Protein AF-A0A161KJY0-F1 (afdb_monomer_lite)

Structure (mmCIF, N/CA/C/O backbone):
data_AF-A0A161KJY0-F1
#
_entry.id   AF-A0A161KJY0-F1
#
loop_
_atom_site.group_PDB
_atom_site.id
_atom_site.type_symbol
_atom_site.label_atom_id
_atom_site.label_alt_id
_atom_site.label_comp_id
_atom_site.label_asym_id
_atom_site.label_entity_id
_atom_site.label_seq_id
_atom_site.pdbx_PDB_ins_code
_atom_site.Cartn_x
_atom_site.Cartn_y
_atom_site.Cartn_z
_atom_site.occupancy
_atom_site.B_iso_or_equiv
_atom_site.auth_seq_id
_atom_site.auth_comp_id
_atom_site.auth_asym_id
_atom_site.auth_atom_id
_atom_site.pdbx_PDB_model_num
ATOM 1 N N . MET A 1 1 ? -16.253 -7.099 -3.961 1.00 39.66 1 MET A N 1
ATOM 2 C CA . MET A 1 1 ? -15.048 -7.625 -3.289 1.00 39.66 1 MET A CA 1
ATOM 3 C C . MET A 1 1 ? -14.172 -8.241 -4.366 1.00 39.66 1 MET A C 1
ATOM 5 O O . MET A 1 1 ? -14.637 -9.154 -5.030 1.00 39.66 1 MET A O 1
ATOM 9 N N . GLN A 1 2 ? -12.995 -7.674 -4.645 1.00 51.59 2 GLN A N 1
ATOM 10 C CA . GLN A 1 2 ? -12.100 -8.191 -5.686 1.00 51.59 2 GLN A CA 1
ATOM 11 C C . GLN A 1 2 ? -11.168 -9.222 -5.043 1.00 51.59 2 GLN A C 1
ATOM 13 O O . GLN A 1 2 ? -10.247 -8.847 -4.319 1.00 51.59 2 GLN A O 1
ATOM 18 N N . SER A 1 3 ? -11.429 -10.507 -5.260 1.00 45.28 3 SER A N 1
ATOM 19 C CA . SER A 1 3 ? -10.535 -11.584 -4.828 1.00 45.28 3 SER A CA 1
ATOM 20 C C . SER A 1 3 ? -9.200 -11.468 -5.580 1.00 45.28 3 SER A C 1
ATOM 22 O O . SER A 1 3 ? -9.230 -11.226 -6.794 1.00 45.28 3 SER A O 1
ATOM 24 N N . PRO A 1 4 ? -8.033 -11.613 -4.922 1.00 52.12 4 PRO A N 1
ATOM 25 C CA . PRO A 1 4 ? -6.757 -11.594 -5.624 1.00 52.12 4 PRO A CA 1
ATOM 26 C C . PRO A 1 4 ? -6.716 -12.765 -6.611 1.00 52.12 4 PRO A C 1
ATOM 28 O O . PRO A 1 4 ? -6.959 -13.910 -6.237 1.00 52.12 4 PRO A O 1
ATOM 31 N N . LEU A 1 5 ? -6.419 -12.483 -7.883 1.00 54.78 5 LEU A N 1
ATOM 32 C CA . LEU A 1 5 ? -6.009 -13.516 -8.838 1.00 54.78 5 LEU A CA 1
ATOM 33 C C . LEU A 1 5 ? -4.828 -14.261 -8.207 1.00 54.78 5 LEU A C 1
ATOM 35 O O . LEU A 1 5 ? -3.951 -13.598 -7.655 1.00 54.78 5 LEU A O 1
ATOM 39 N N . ALA A 1 6 ? -4.800 -15.593 -8.298 1.00 57.03 6 ALA A N 1
ATOM 40 C CA . ALA A 1 6 ? -3.935 -16.509 -7.537 1.00 57.03 6 ALA A CA 1
ATOM 41 C C . ALA A 1 6 ? -2.412 -16.225 -7.566 1.00 57.03 6 ALA A C 1
ATOM 43 O O . ALA A 1 6 ? -1.654 -16.908 -6.892 1.00 57.03 6 ALA A O 1
ATOM 44 N N . ASN A 1 7 ? -1.957 -15.222 -8.323 1.00 55.53 7 ASN A N 1
ATOM 45 C CA . ASN A 1 7 ? -0.569 -14.780 -8.379 1.00 55.53 7 ASN A CA 1
ATOM 46 C C . ASN A 1 7 ? -0.404 -13.262 -8.643 1.00 55.53 7 ASN A C 1
ATOM 48 O O . ASN A 1 7 ? 0.597 -12.830 -9.214 1.00 55.53 7 ASN A O 1
ATOM 52 N N . ALA A 1 8 ? -1.398 -12.428 -8.314 1.00 58.06 8 ALA A N 1
ATOM 53 C CA . ALA A 1 8 ? -1.335 -10.990 -8.581 1.00 58.06 8 ALA A CA 1
ATOM 54 C C . ALA A 1 8 ? -0.678 -10.210 -7.433 1.00 58.06 8 ALA A C 1
ATOM 56 O O . ALA A 1 8 ? -1.131 -10.260 -6.296 1.00 58.06 8 ALA A O 1
ATOM 57 N N . SER A 1 9 ? 0.305 -9.363 -7.756 1.00 58.72 9 SER A N 1
ATOM 58 C CA . SER A 1 9 ? 0.952 -8.421 -6.821 1.00 58.72 9 SER A CA 1
ATOM 59 C C . SER A 1 9 ? 0.041 -7.277 -6.329 1.00 58.72 9 SER A C 1
ATOM 61 O O . SER A 1 9 ? 0.535 -6.300 -5.771 1.00 58.72 9 SER A O 1
ATOM 63 N N . HIS A 1 10 ? -1.275 -7.345 -6.563 1.00 64.94 10 HIS A N 1
ATOM 64 C CA . HIS A 1 10 ? -2.230 -6.334 -6.111 1.00 64.94 10 HIS A CA 1
ATOM 65 C C . HIS A 1 10 ? -2.747 -6.714 -4.724 1.00 64.94 10 HIS A C 1
ATOM 67 O O . HIS A 1 10 ? -3.727 -7.445 -4.594 1.00 64.94 10 HIS A O 1
ATOM 73 N N . TRP A 1 11 ? -2.101 -6.190 -3.688 1.00 73.19 11 TRP A N 1
ATOM 74 C CA . TRP A 1 11 ? -2.566 -6.331 -2.314 1.00 73.19 11 TRP A CA 1
ATOM 75 C C . TRP A 1 11 ? -3.230 -5.030 -1.876 1.00 73.19 11 TRP A C 1
ATOM 77 O O . TRP A 1 11 ? -2.576 -3.998 -1.743 1.00 73.19 11 TRP A O 1
ATOM 87 N N . SER A 1 12 ? -4.543 -5.068 -1.657 1.00 77.62 12 SER A N 1
ATOM 88 C CA . SER A 1 12 ? -5.217 -4.005 -0.912 1.00 77.62 12 SER A CA 1
ATOM 89 C C . SER A 1 12 ? -4.952 -4.192 0.587 1.00 77.62 12 SER A C 1
ATOM 91 O O . SER A 1 12 ? -4.738 -5.313 1.048 1.00 77.62 12 SER A O 1
ATOM 93 N N . VAL A 1 13 ? -4.981 -3.105 1.367 1.00 85.31 13 VAL A N 1
ATOM 94 C CA . VAL A 1 13 ? -4.821 -3.152 2.836 1.00 85.31 13 VAL A CA 1
ATOM 95 C C . VAL A 1 13 ? -5.736 -4.197 3.500 1.00 85.31 13 VAL A C 1
ATOM 97 O O . VAL A 1 13 ? -5.222 -4.990 4.286 1.00 85.31 13 VAL A O 1
ATOM 100 N N . PRO A 1 14 ? -7.054 -4.259 3.202 1.00 85.62 14 PRO A N 1
ATOM 101 C CA . PRO A 1 14 ? -7.910 -5.293 3.776 1.00 85.62 14 PRO A CA 1
ATOM 102 C C . PRO A 1 14 ? -7.543 -6.705 3.302 1.00 85.62 14 PRO A C 1
ATOM 104 O O . PRO A 1 14 ? -7.468 -7.594 4.136 1.00 85.62 14 PRO A O 1
ATOM 107 N N . ALA A 1 15 ? -7.220 -6.910 2.020 1.00 82.62 15 ALA A N 1
ATOM 108 C CA . ALA A 1 15 ? -6.839 -8.239 1.529 1.00 82.62 15 ALA A CA 1
ATOM 109 C C . ALA A 1 15 ? -5.557 -8.768 2.196 1.00 82.62 15 ALA A C 1
ATOM 111 O O . ALA A 1 15 ? -5.455 -9.953 2.500 1.00 82.62 15 ALA A O 1
ATOM 112 N N . LEU A 1 16 ? -4.584 -7.889 2.450 1.00 84.94 16 LEU A N 1
ATOM 113 C CA . LEU A 1 16 ? -3.352 -8.258 3.142 1.00 84.94 16 LEU A CA 1
ATOM 114 C C . LEU A 1 16 ? -3.592 -8.540 4.633 1.00 84.94 16 LEU A C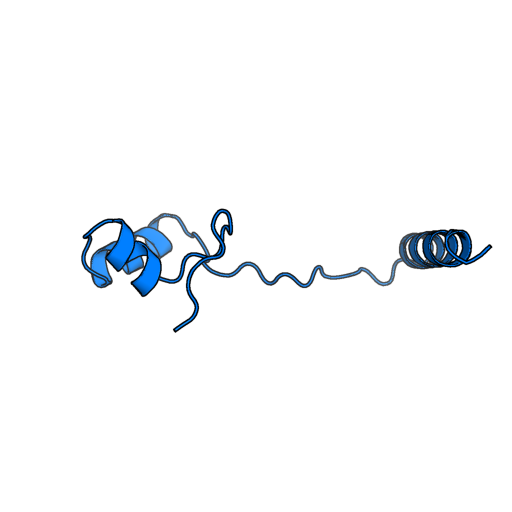 1
ATOM 116 O O . LEU A 1 16 ? -3.002 -9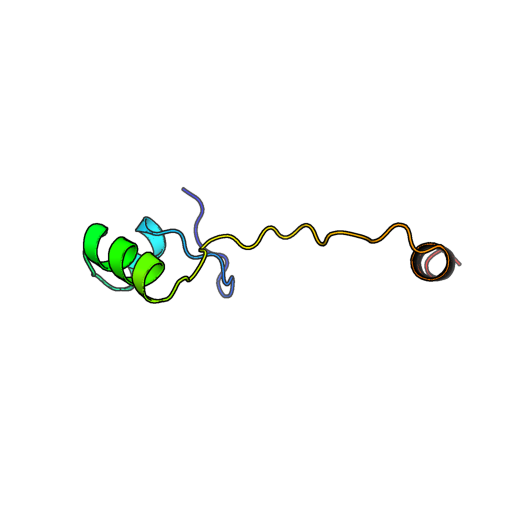.471 5.177 1.00 84.94 16 LEU A O 1
ATOM 120 N N . ALA A 1 17 ? -4.472 -7.774 5.282 1.00 90.00 17 ALA A N 1
ATOM 121 C CA . ALA A 1 17 ? -4.887 -8.016 6.663 1.00 90.00 17 ALA A CA 1
ATOM 122 C C . ALA A 1 17 ? -5.585 -9.377 6.817 1.00 90.00 17 ALA A C 1
ATOM 124 O O . ALA A 1 17 ? -5.199 -10.162 7.679 1.00 90.00 17 ALA A O 1
ATOM 125 N N . ASP A 1 18 ? -6.539 -9.687 5.936 1.00 88.88 18 ASP A N 1
ATOM 126 C CA . ASP A 1 18 ? -7.298 -10.943 5.977 1.00 88.88 18 ASP A CA 1
ATOM 127 C C . ASP A 1 18 ? -6.394 -12.161 5.714 1.00 88.88 18 ASP A C 1
ATOM 129 O O . ASP A 1 18 ? -6.558 -13.205 6.339 1.00 88.88 18 ASP A O 1
ATOM 133 N N . HIS A 1 19 ? -5.394 -12.020 4.836 1.00 86.00 19 HIS A N 1
ATOM 134 C CA . HIS A 1 19 ? -4.439 -13.089 4.528 1.00 86.00 19 HIS A CA 1
ATOM 135 C C . HIS A 1 19 ? -3.409 -13.331 5.642 1.00 86.00 19 HIS A C 1
ATOM 137 O O . HIS A 1 19 ? -2.979 -14.460 5.859 1.00 86.00 19 HIS A O 1
ATOM 143 N N . THR A 1 20 ? -2.966 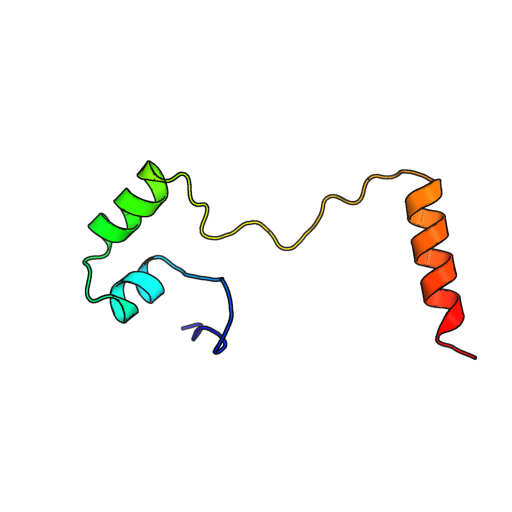-12.275 6.329 1.00 86.06 20 THR A N 1
ATOM 144 C CA . THR A 1 20 ? -1.908 -12.370 7.355 1.00 86.06 20 THR A CA 1
ATOM 145 C C . THR A 1 20 ? -2.444 -12.476 8.782 1.00 86.06 20 THR A C 1
ATOM 147 O O . THR A 1 20 ? -1.674 -12.766 9.694 1.00 86.06 20 THR A O 1
ATOM 150 N N . GLY A 1 21 ? -3.739 -12.227 9.001 1.00 89.81 21 GLY A N 1
ATOM 151 C CA . GLY A 1 21 ? -4.343 -12.154 10.336 1.00 89.81 21 GLY A CA 1
ATOM 152 C C . GLY A 1 21 ? -3.924 -10.913 11.135 1.00 89.81 21 GLY A C 1
ATOM 153 O O . GLY A 1 21 ? -4.157 -10.838 12.340 1.00 89.81 21 GLY A O 1
ATOM 154 N N . ILE A 1 22 ? -3.288 -9.936 10.484 1.00 90.50 22 ILE A N 1
ATOM 155 C CA . ILE A 1 22 ? -2.802 -8.705 11.110 1.00 90.50 22 ILE A CA 1
ATOM 156 C C . ILE A 1 22 ? -3.884 -7.631 11.030 1.00 90.50 22 ILE A C 1
ATOM 158 O O . ILE A 1 22 ? -4.576 -7.481 10.026 1.00 90.50 22 ILE A O 1
ATOM 162 N N . TYR A 1 23 ? -4.001 -6.816 12.077 1.00 94.25 23 TYR A N 1
ATOM 163 C CA . TYR A 1 23 ? -4.963 -5.723 12.088 1.00 94.25 23 TYR A CA 1
ATOM 164 C C . TYR A 1 23 ? -4.679 -4.669 10.999 1.00 94.25 23 TYR A C 1
ATOM 166 O O . TYR A 1 23 ? -3.530 -4.314 10.716 1.00 94.25 23 TYR A O 1
ATOM 174 N N . LYS A 1 24 ? -5.748 -4.098 10.427 1.00 91.25 24 LYS A N 1
ATOM 175 C CA . LYS A 1 24 ? -5.689 -3.173 9.278 1.00 91.25 24 LYS A CA 1
ATOM 176 C C . LYS A 1 24 ? -4.779 -1.956 9.504 1.00 91.25 24 LYS A C 1
ATOM 178 O O . LYS A 1 24 ? -4.101 -1.526 8.574 1.00 91.25 24 LYS A O 1
ATOM 183 N N . THR A 1 25 ? -4.728 -1.403 10.719 1.00 93.81 25 THR A N 1
ATOM 184 C CA . THR A 1 25 ? -3.879 -0.232 11.028 1.00 93.81 25 THR A CA 1
ATOM 185 C C . THR A 1 25 ? -2.390 -0.567 11.034 1.00 93.81 25 THR A C 1
ATOM 187 O O . THR A 1 25 ? -1.585 0.259 10.606 1.00 93.81 25 THR A O 1
ATOM 190 N N . THR A 1 26 ? -2.015 -1.777 11.453 1.00 94.06 26 THR A N 1
ATOM 191 C CA . THR A 1 26 ? -0.627 -2.254 11.409 1.00 94.06 26 THR A CA 1
ATOM 192 C C . THR A 1 26 ? -0.176 -2.439 9.968 1.00 94.06 26 THR A C 1
ATOM 194 O O . THR A 1 26 ? 0.875 -1.927 9.588 1.00 94.06 26 THR A O 1
ATOM 197 N N . VAL A 1 27 ? -1.014 -3.068 9.141 1.00 91.81 27 VAL A N 1
ATOM 198 C CA . VAL A 1 27 ? -0.756 -3.222 7.703 1.00 91.81 27 VAL A CA 1
ATOM 199 C C . VAL A 1 27 ? -0.609 -1.856 7.021 1.00 91.81 27 VAL A C 1
ATOM 201 O O . VAL A 1 27 ? 0.326 -1.636 6.254 1.00 91.81 27 VAL A O 1
ATOM 204 N N . HIS A 1 28 ? -1.480 -0.898 7.351 1.00 89.12 28 HIS A N 1
ATOM 205 C CA . HIS A 1 28 ? -1.375 0.470 6.844 1.00 89.12 28 HIS A CA 1
ATOM 206 C C . HIS A 1 28 ? -0.061 1.150 7.266 1.00 89.12 28 HIS A C 1
ATOM 208 O O . HIS A 1 28 ? 0.591 1.794 6.445 1.00 89.12 28 HIS A O 1
ATOM 214 N N . ARG A 1 29 ? 0.371 0.977 8.523 1.00 91.94 29 ARG A N 1
ATOM 215 C CA . ARG A 1 29 ? 1.668 1.479 9.008 1.00 91.94 29 ARG A CA 1
ATOM 216 C C . ARG A 1 29 ? 2.839 0.886 8.234 1.00 91.94 29 ARG A C 1
ATOM 218 O O . ARG A 1 29 ? 3.743 1.627 7.869 1.00 91.94 29 ARG A O 1
ATOM 225 N N . TRP A 1 30 ? 2.827 -0.418 7.979 1.00 90.19 30 TRP A N 1
ATOM 226 C CA . TRP A 1 30 ? 3.896 -1.086 7.237 1.00 90.19 30 TRP A CA 1
ATOM 227 C C . TRP A 1 30 ? 4.028 -0.550 5.814 1.00 90.19 30 TRP A C 1
ATOM 229 O O . TRP A 1 30 ? 5.143 -0.279 5.377 1.00 90.19 30 TRP A O 1
ATOM 239 N N . PHE A 1 31 ? 2.912 -0.304 5.124 1.00 86.44 31 PHE A N 1
ATOM 240 C CA . PHE A 1 31 ? 2.948 0.328 3.803 1.00 86.44 31 PHE A CA 1
ATOM 241 C C . PHE A 1 31 ? 3.591 1.719 3.827 1.00 86.44 31 PHE A C 1
ATOM 243 O O . PHE A 1 31 ? 4.390 2.032 2.947 1.00 86.44 31 PHE A O 1
ATOM 250 N N . GLN A 1 32 ? 3.293 2.529 4.847 1.00 87.38 32 GLN A N 1
ATOM 251 C CA . GLN A 1 32 ? 3.887 3.860 5.008 1.00 87.38 32 GLN A CA 1
ATOM 252 C C . GLN A 1 32 ? 5.383 3.789 5.346 1.00 87.38 32 GLN A C 1
ATOM 254 O O . GLN A 1 32 ? 6.178 4.486 4.724 1.00 87.38 32 GLN A O 1
ATOM 259 N N . LEU A 1 33 ? 5.772 2.921 6.288 1.00 91.62 33 LEU A N 1
ATOM 260 C CA . LEU A 1 33 ? 7.165 2.747 6.724 1.00 91.62 33 LEU A CA 1
ATOM 261 C C . LEU A 1 33 ? 8.076 2.248 5.601 1.00 91.62 33 LEU A C 1
ATOM 263 O O . LEU A 1 33 ? 9.222 2.667 5.494 1.00 91.62 33 LEU A O 1
ATOM 267 N N . LEU A 1 34 ? 7.566 1.338 4.774 1.00 85.88 34 LEU A N 1
ATOM 268 C CA . LEU A 1 34 ? 8.314 0.736 3.674 1.00 85.88 34 LEU A CA 1
ATOM 269 C C . LEU A 1 34 ? 8.176 1.531 2.368 1.00 85.88 34 LEU A C 1
ATOM 271 O O . LEU A 1 34 ? 8.723 1.117 1.348 1.00 85.88 34 LEU A O 1
ATOM 275 N N . HIS A 1 35 ? 7.415 2.633 2.373 1.00 82.94 35 HIS A N 1
ATOM 276 C CA . HIS A 1 35 ? 7.048 3.404 1.179 1.00 82.94 35 HIS A CA 1
ATOM 277 C C . HIS A 1 35 ? 6.514 2.522 0.031 1.00 82.94 35 HIS A C 1
ATOM 279 O O . HIS A 1 35 ? 6.708 2.797 -1.158 1.00 82.94 35 HIS A O 1
ATOM 285 N N . LEU A 1 36 ? 5.836 1.430 0.391 1.00 79.69 36 LEU A N 1
ATOM 286 C CA . LEU A 1 36 ? 5.245 0.480 -0.539 1.00 79.69 36 LEU A CA 1
ATOM 287 C C . LEU A 1 36 ? 3.900 1.036 -0.995 1.00 79.69 36 LEU A C 1
ATOM 289 O O . LEU A 1 36 ? 2.920 1.034 -0.252 1.00 79.69 36 LEU A O 1
ATOM 293 N N . HIS A 1 37 ? 3.840 1.500 -2.238 1.00 69.88 37 HIS A N 1
ATOM 294 C CA . HIS A 1 37 ? 2.576 1.906 -2.835 1.00 69.88 37 HIS A CA 1
ATOM 295 C C . HIS A 1 37 ? 1.797 0.658 -3.285 1.00 69.88 37 HIS A C 1
ATOM 297 O O . HIS A 1 37 ? 2.257 -0.031 -4.199 1.00 69.88 37 HIS A O 1
ATOM 303 N N . PRO A 1 38 ? 0.605 0.374 -2.718 1.00 66.00 38 PRO A N 1
ATOM 304 C CA . PRO A 1 38 ? -0.194 -0.807 -3.076 1.00 66.00 38 PRO A CA 1
ATOM 305 C C . PRO A 1 38 ? -0.644 -0.797 -4.548 1.00 66.00 38 PRO A C 1
ATOM 307 O O . PRO A 1 38 ? -1.027 -1.827 -5.106 1.00 66.00 38 PRO A O 1
ATOM 310 N N . HIS A 1 39 ? -0.576 0.368 -5.202 1.00 64.38 39 HIS A N 1
ATOM 311 C CA . HIS A 1 39 ? -0.957 0.574 -6.592 1.00 64.38 39 HIS A CA 1
ATOM 312 C C . HIS A 1 39 ? 0.112 1.406 -7.320 1.00 64.38 39 HIS A C 1
ATOM 314 O O . HIS A 1 39 ? 0.012 2.628 -7.408 1.00 64.38 39 HIS A O 1
ATOM 320 N N . ARG A 1 40 ? 1.132 0.764 -7.905 1.00 59.44 40 ARG A N 1
ATOM 321 C CA . ARG A 1 40 ? 1.780 1.364 -9.083 1.00 59.44 40 ARG A CA 1
ATOM 322 C C . ARG A 1 40 ? 0.806 1.206 -10.247 1.00 59.44 40 ARG A C 1
ATOM 324 O O . ARG A 1 40 ? 0.423 0.087 -10.584 1.00 59.44 40 ARG A O 1
ATOM 331 N N . HIS A 1 41 ? 0.354 2.320 -10.815 1.00 60.91 41 HIS A N 1
ATOM 332 C CA . HIS A 1 41 ? -0.537 2.307 -11.973 1.00 60.91 41 HIS A CA 1
ATOM 333 C C . HIS A 1 41 ? 0.060 1.449 -13.098 1.00 60.91 41 HIS A C 1
ATOM 335 O O . HIS A 1 41 ? 1.245 1.554 -13.403 1.00 60.91 41 HIS A O 1
ATOM 341 N N . ARG A 1 42 ? -0.775 0.612 -13.731 1.00 61.12 42 ARG A N 1
ATOM 342 C CA . ARG A 1 42 ? -0.380 -0.233 -14.875 1.00 61.12 42 ARG A CA 1
ATOM 343 C C . ARG A 1 42 ? -0.103 0.567 -16.149 1.00 61.12 42 ARG A C 1
ATOM 345 O O . ARG A 1 42 ? 0.377 0.009 -17.127 1.00 61.12 42 ARG A O 1
ATOM 352 N N . HIS A 1 43 ? -0.443 1.854 -16.155 1.00 66.12 43 HIS A N 1
ATOM 353 C CA . HIS A 1 43 ? -0.167 2.732 -17.277 1.00 66.12 43 HIS A CA 1
ATOM 354 C C . HIS A 1 43 ? 1.272 3.208 -17.177 1.00 66.12 43 HIS A C 1
ATOM 356 O O . HIS A 1 43 ? 1.641 3.972 -16.284 1.00 66.12 43 HIS A O 1
ATOM 362 N N . PHE A 1 44 ? 2.083 2.729 -18.108 1.00 68.12 44 PHE A N 1
ATOM 363 C CA . PHE A 1 44 ? 3.391 3.298 -18.340 1.00 68.12 44 PHE A CA 1
ATOM 364 C C . PHE A 1 44 ? 3.211 4.671 -18.989 1.00 68.12 44 PHE A C 1
ATOM 366 O O . PHE A 1 44 ? 2.355 4.844 -19.859 1.00 68.12 44 PHE A O 1
ATOM 373 N N . LYS A 1 45 ? 4.019 5.655 -18.592 1.00 71.81 45 LYS A N 1
ATOM 374 C CA . LYS A 1 45 ? 4.146 6.872 -19.394 1.00 71.81 45 LYS A CA 1
ATOM 375 C C . LYS A 1 45 ? 4.854 6.474 -20.687 1.00 71.81 45 LYS A C 1
ATOM 377 O O . LYS A 1 45 ? 6.050 6.204 -20.660 1.00 71.81 45 LYS A O 1
ATOM 382 N N . ILE A 1 46 ? 4.113 6.397 -21.789 1.00 76.62 46 ILE A N 1
ATOM 383 C CA . ILE A 1 46 ? 4.717 6.346 -23.121 1.00 76.62 46 ILE A CA 1
ATOM 384 C C . ILE A 1 46 ? 5.309 7.734 -23.373 1.00 76.62 46 ILE A C 1
ATOM 386 O O . ILE A 1 46 ? 4.601 8.739 -23.304 1.00 76.62 46 ILE A O 1
ATOM 390 N N . SER A 1 47 ? 6.615 7.799 -23.614 1.00 79.06 47 SER A N 1
ATOM 391 C CA . SER A 1 47 ? 7.242 9.007 -24.140 1.00 79.06 47 SER A CA 1
ATOM 392 C C . SER A 1 47 ? 6.830 9.189 -25.602 1.00 79.06 47 SER A C 1
ATOM 394 O O . SER A 1 47 ? 6.800 8.221 -26.359 1.00 79.06 47 SER A O 1
ATOM 396 N N . SER A 1 48 ? 6.565 10.428 -26.031 1.00 81.69 48 SER A N 1
ATOM 397 C CA . SER A 1 48 ? 6.309 10.771 -27.446 1.00 81.69 48 SER A CA 1
ATOM 398 C C . SER A 1 48 ? 7.582 10.746 -28.301 1.00 81.69 48 SER A C 1
ATOM 400 O O . SER A 1 48 ? 7.746 11.549 -29.216 1.00 81.69 48 SER A O 1
ATOM 402 N N . ASP A 1 49 ? 8.511 9.852 -27.976 1.00 88.19 49 ASP A N 1
ATOM 403 C CA . ASP A 1 49 ? 9.721 9.670 -28.752 1.00 88.19 49 ASP A CA 1
ATOM 404 C C . ASP A 1 49 ? 9.355 9.078 -30.133 1.00 88.19 49 ASP A C 1
ATOM 406 O O . ASP A 1 49 ? 8.621 8.076 -30.211 1.00 88.19 49 ASP A O 1
ATOM 410 N N . PRO A 1 50 ? 9.809 9.703 -31.237 1.00 85.00 50 PRO A N 1
ATOM 411 C CA . PRO A 1 50 ? 9.422 9.288 -32.581 1.00 85.00 50 PRO A CA 1
ATOM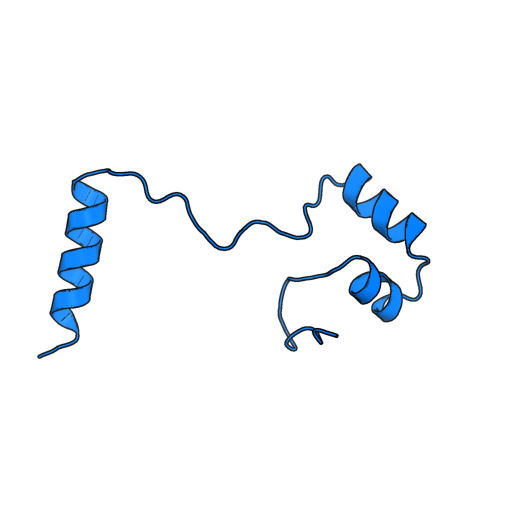 412 C C . PRO A 1 50 ? 9.919 7.876 -32.921 1.00 85.00 50 PRO A C 1
ATOM 414 O O . PRO A 1 50 ? 9.250 7.162 -33.671 1.00 85.00 50 PRO A O 1
ATOM 417 N N . PHE A 1 51 ? 11.041 7.440 -32.343 1.00 83.62 51 PHE A N 1
ATOM 418 C CA . PHE A 1 51 ? 11.603 6.112 -32.577 1.00 83.62 51 PHE A CA 1
ATOM 419 C C . PHE A 1 51 ? 10.802 5.026 -31.846 1.00 83.62 51 PHE A C 1
ATOM 421 O O . PHE A 1 51 ? 10.463 3.999 -32.444 1.00 83.62 51 PHE A O 1
ATOM 428 N N . LEU A 1 52 ? 10.397 5.283 -30.598 1.00 81.81 52 LEU A N 1
ATOM 429 C CA . LEU A 1 52 ? 9.546 4.371 -29.824 1.00 81.81 52 LEU A CA 1
ATOM 430 C C . LEU A 1 52 ? 8.187 4.126 -30.506 1.00 81.81 52 LEU A C 1
ATOM 432 O O . LEU A 1 52 ? 7.740 2.984 -30.618 1.00 81.81 52 LEU A O 1
ATOM 436 N N . THR A 1 53 ? 7.541 5.182 -31.004 1.00 85.75 53 THR A N 1
ATOM 437 C CA . THR A 1 53 ? 6.215 5.079 -31.645 1.00 85.75 53 THR A CA 1
ATOM 438 C C . THR A 1 53 ? 6.275 4.306 -32.965 1.00 85.75 53 THR A C 1
ATOM 440 O O . THR A 1 53 ? 5.414 3.465 -33.244 1.00 85.75 53 THR A O 1
ATOM 443 N N . LEU A 1 54 ? 7.311 4.558 -33.771 1.00 85.31 54 LEU A N 1
ATOM 444 C CA . LEU A 1 54 ? 7.546 3.856 -35.033 1.00 85.31 54 LEU A CA 1
ATOM 445 C C . LEU A 1 54 ? 7.760 2.355 -34.809 1.00 85.31 54 LEU A C 1
ATOM 447 O O . LEU A 1 54 ? 7.197 1.527 -35.526 1.00 85.31 54 LEU A O 1
ATOM 451 N N . TRP A 1 55 ? 8.530 2.005 -33.782 1.00 82.69 55 TRP A N 1
ATOM 452 C CA . TRP A 1 55 ? 8.806 0.617 -33.439 1.00 82.69 55 TRP A CA 1
ATOM 453 C C . TRP A 1 55 ? 7.535 -0.153 -33.043 1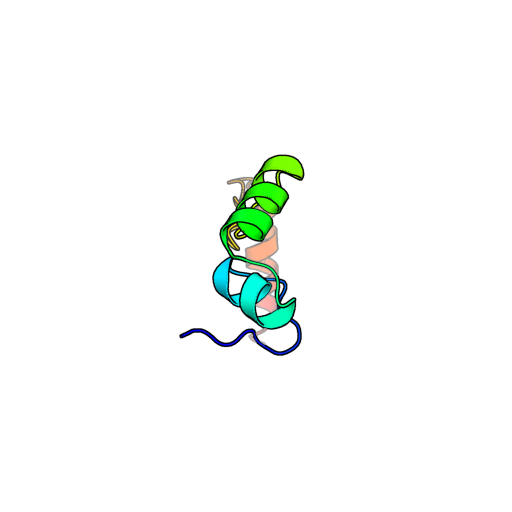.00 82.69 55 TRP A C 1
ATOM 455 O O . TRP A 1 55 ? 7.277 -1.231 -33.587 1.00 82.69 55 TRP A O 1
ATOM 465 N N . ILE A 1 56 ? 6.688 0.433 -32.186 1.00 86.38 56 ILE A N 1
ATOM 466 C CA . ILE A 1 56 ? 5.401 -0.165 -31.781 1.00 86.38 56 ILE A CA 1
ATOM 467 C C . ILE A 1 56 ? 4.509 -0.417 -33.006 1.00 86.38 56 ILE A C 1
ATOM 469 O O . ILE A 1 56 ? 3.909 -1.488 -33.131 1.00 86.38 56 ILE A O 1
ATOM 473 N N . ARG A 1 57 ? 4.456 0.548 -33.934 1.00 82.94 57 ARG A N 1
ATOM 474 C CA . ARG A 1 57 ? 3.631 0.478 -35.149 1.00 82.94 57 ARG A CA 1
ATOM 475 C C . ARG A 1 57 ? 4.112 -0.594 -36.133 1.00 82.94 57 ARG A C 1
ATOM 477 O O . ARG A 1 57 ? 3.291 -1.304 -36.706 1.00 82.94 57 ARG A O 1
ATOM 484 N N . CYS A 1 58 ? 5.424 -0.762 -36.298 1.00 68.88 58 CYS A N 1
ATOM 485 C CA . CYS A 1 58 ? 5.991 -1.839 -37.119 1.00 68.88 58 CYS A CA 1
ATOM 486 C C . CYS A 1 58 ? 5.720 -3.230 -36.531 1.00 68.88 58 CYS A C 1
ATOM 488 O O . CYS A 1 58 ? 5.491 -4.176 -37.283 1.00 68.88 58 CYS A O 1
ATOM 490 N N . MET A 1 59 ? 5.707 -3.365 -35.202 1.00 70.94 59 MET A N 1
ATOM 491 C CA . MET A 1 59 ? 5.343 -4.630 -34.559 1.00 70.94 59 MET A CA 1
ATOM 492 C C . MET A 1 59 ? 3.881 -5.011 -34.802 1.00 70.94 59 MET A C 1
ATOM 494 O O . MET A 1 59 ? 3.595 -6.178 -35.058 1.00 70.94 59 MET A O 1
ATOM 498 N N . THR A 1 60 ? 2.955 -4.050 -34.769 1.00 72.31 60 THR A N 1
ATOM 499 C CA . THR A 1 60 ? 1.524 -4.340 -34.974 1.00 72.31 60 THR A CA 1
ATOM 500 C C . THR A 1 60 ? 1.205 -4.750 -36.415 1.00 72.31 60 THR A C 1
ATOM 502 O O . THR A 1 60 ? 0.320 -5.571 -36.632 1.00 72.31 60 THR A O 1
ATOM 505 N N . LEU A 1 61 ? 1.961 -4.251 -37.398 1.00 68.25 61 LEU A N 1
ATOM 506 C CA . LEU A 1 61 ? 1.787 -4.583 -38.820 1.00 68.25 61 LEU A CA 1
ATOM 507 C C . LEU A 1 61 ? 2.298 -5.984 -39.209 1.00 68.25 61 LEU A C 1
ATOM 509 O O . LEU A 1 61 ? 2.055 -6.423 -40.328 1.00 68.25 61 LEU A O 1
ATOM 513 N N . ARG A 1 62 ? 2.985 -6.700 -38.308 1.00 56.81 62 ARG A N 1
ATOM 514 C CA . ARG A 1 62 ? 3.569 -8.030 -38.572 1.00 56.81 62 ARG A CA 1
ATOM 515 C C . ARG A 1 62 ? 2.670 -9.211 -38.166 1.00 56.81 62 ARG A C 1
ATOM 517 O O . ARG A 1 62 ? 3.015 -10.349 -38.446 1.00 56.81 62 ARG A O 1
ATOM 524 N N . VAL A 1 63 ? 1.532 -8.962 -37.514 1.00 5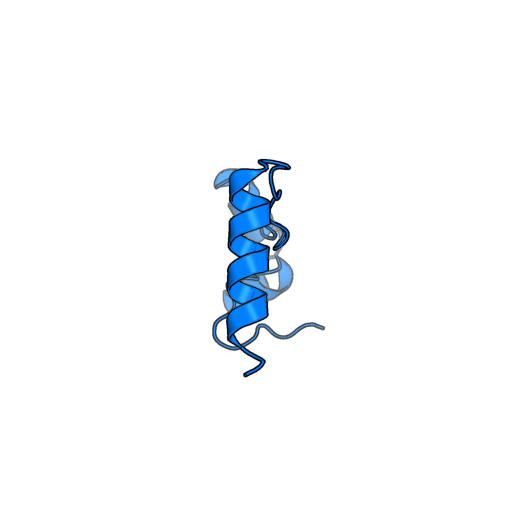9.69 63 VAL A N 1
ATOM 525 C CA . VAL A 1 63 ? 0.640 -10.020 -36.983 1.00 59.69 63 VAL A CA 1
ATOM 526 C C . VAL A 1 63 ? -0.544 -10.323 -37.920 1.00 59.69 63 VAL A C 1
ATOM 528 O O . VAL A 1 63 ? -1.278 -11.275 -37.695 1.00 59.69 63 VAL A O 1
ATOM 531 N N . HIS A 1 64 ? -0.733 -9.534 -38.982 1.00 58.97 64 HIS A N 1
ATOM 532 C CA . HIS A 1 64 ? -1.936 -9.572 -39.826 1.00 58.97 64 HIS A CA 1
ATOM 533 C C . HIS A 1 64 ? -1.698 -10.057 -41.271 1.00 58.97 64 HIS A C 1
ATOM 535 O O . HIS A 1 64 ? -2.491 -9.737 -42.159 1.00 58.97 64 HIS A O 1
ATOM 541 N N . THR A 1 65 ? -0.631 -10.829 -41.496 1.00 53.50 65 THR A N 1
ATOM 542 C CA . THR A 1 65 ? -0.339 -11.554 -42.748 1.00 53.50 65 THR A CA 1
ATOM 543 C C . THR A 1 65 ? -0.054 -13.013 -42.465 1.00 53.50 65 THR A C 1
ATOM 545 O O . THR A 1 65 ? 0.780 -13.242 -41.558 1.00 53.50 65 THR A O 1
#

Sequence (65 aa):
MQSPLANASHWSVPALADHTGIYKTTVHRWFQLLHLHPHRHRHFKISSDPFLTLWIRCMTLRVHT

Radius of gyration: 19.11 Å; chains: 1; bounding box: 27×27×55 Å

Foldseek 3Di:
DDDDDPDDLQDDLVNVCVVVVHDSVVSVVVCVVVVPDSDPDPDDPDDPDVVSVVVVVVVVVVPPD

Secondary structure (DSSP, 8-state):
--PPPTT-----HHHHHHHHT--HHHHHHHHHHTT--S---S-------HHHHHHHHHHHTTS--

Organism: NCBI:txid431041

pLDDT: mean 75.46, std 14.08, range [39.66, 94.25]